Protein AF-U3BSW5-F1 (afdb_monomer_lite)

Radius of gyration: 18.95 Å; chains: 1; bounding box: 50×33×63 Å

pLDDT: mean 90.41, std 10.12, range [40.12, 97.88]

Foldseek 3Di:
DVVVVVVVVVVVVVVVVVVVLLVVLVVLLVLLVVLLLLLQDPDPDRPVVSNVVSLVSNLVPDDPVLNVLVVCVSVVPPPRDDPLVSNQVSVCVSVVHNPVDDSVPDDDDHDPVVVD

Organism: NCBI:txid1219065

Structure (mmCIF, N/CA/C/O backbone):
data_AF-U3BSW5-F1
#
_entry.id   AF-U3BSW5-F1
#
loop_
_atom_site.group_PDB
_atom_site.id
_atom_site.type_symbol
_atom_site.label_atom_id
_atom_site.label_alt_id
_ato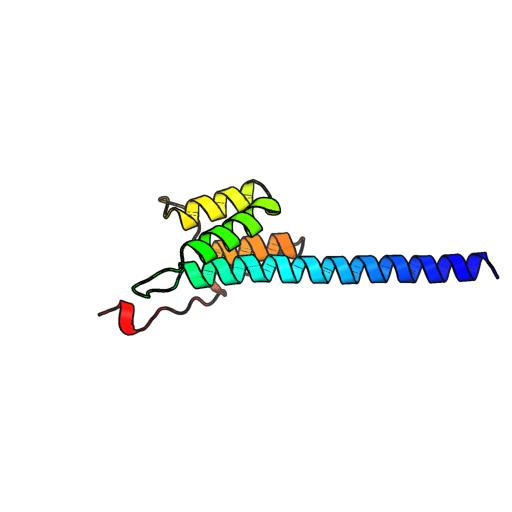m_site.label_comp_id
_atom_site.label_asym_id
_atom_site.label_entity_id
_atom_site.label_seq_id
_atom_site.pdbx_PDB_ins_code
_atom_site.Cartn_x
_atom_site.Cartn_y
_atom_site.Cartn_z
_atom_site.occupancy
_atom_site.B_iso_or_equiv
_atom_site.auth_seq_id
_atom_site.auth_comp_id
_atom_site.auth_asym_id
_atom_site.auth_atom_id
_atom_site.pdbx_PDB_model_num
ATOM 1 N N . MET A 1 1 ? 31.584 0.900 -34.711 1.00 65.38 1 MET A N 1
ATOM 2 C CA . MET A 1 1 ? 31.680 1.627 -33.423 1.00 65.38 1 MET A CA 1
ATOM 3 C C . MET A 1 1 ? 30.337 2.184 -32.957 1.00 65.38 1 MET A C 1
ATOM 5 O O . MET A 1 1 ? 29.997 1.973 -31.802 1.00 65.38 1 MET A O 1
ATOM 9 N N . GLU A 1 2 ? 29.542 2.831 -33.816 1.00 82.38 2 GLU A N 1
ATOM 10 C CA . GLU A 1 2 ? 28.245 3.417 -33.414 1.00 82.38 2 GLU A CA 1
ATOM 11 C C . GLU A 1 2 ? 27.197 2.389 -32.970 1.00 82.38 2 GLU A C 1
ATOM 13 O O . GLU A 1 2 ? 26.576 2.573 -31.929 1.00 82.38 2 GLU A O 1
ATOM 18 N N . ARG A 1 3 ? 27.067 1.257 -33.679 1.00 84.12 3 ARG A N 1
ATOM 19 C CA . ARG A 1 3 ? 26.152 0.168 -33.278 1.00 84.12 3 ARG A CA 1
ATOM 20 C C . ARG A 1 3 ? 26.470 -0.398 -31.890 1.00 84.12 3 ARG A C 1
ATOM 22 O O . ARG A 1 3 ? 25.560 -0.686 -31.125 1.00 84.12 3 ARG A O 1
ATOM 29 N N . LEU A 1 4 ? 27.757 -0.512 -31.554 1.00 86.38 4 LEU A N 1
ATOM 30 C CA . LEU A 1 4 ? 28.197 -1.010 -30.250 1.00 86.38 4 LEU A CA 1
ATOM 31 C C . LEU A 1 4 ? 27.853 -0.010 -29.136 1.00 86.38 4 LEU A C 1
ATOM 33 O O . LEU A 1 4 ? 27.297 -0.399 -28.118 1.00 86.38 4 LEU A O 1
ATOM 37 N N . LYS A 1 5 ? 28.103 1.288 -29.359 1.00 88.75 5 LYS A N 1
ATOM 38 C CA . LYS A 1 5 ? 27.710 2.352 -28.420 1.00 88.75 5 LYS A CA 1
ATOM 39 C C . LYS A 1 5 ? 26.192 2.409 -28.215 1.00 88.75 5 LYS A C 1
ATOM 41 O O . LYS A 1 5 ? 25.749 2.563 -27.084 1.00 88.75 5 LYS A O 1
ATOM 46 N N . ALA A 1 6 ? 25.410 2.255 -29.286 1.00 90.44 6 ALA A N 1
ATOM 47 C CA . ALA A 1 6 ? 23.951 2.221 -29.214 1.00 90.44 6 ALA A CA 1
ATOM 48 C C . ALA A 1 6 ? 23.438 1.001 -28.432 1.00 90.44 6 ALA A C 1
ATOM 50 O O . ALA A 1 6 ? 22.562 1.156 -27.589 1.00 90.44 6 ALA A O 1
ATOM 51 N N . SER A 1 7 ? 24.023 -0.182 -28.653 1.00 89.38 7 SER A N 1
ATOM 52 C CA . SER A 1 7 ? 23.680 -1.398 -27.903 1.00 89.38 7 SER A CA 1
ATOM 53 C C . SER A 1 7 ? 23.985 -1.256 -26.412 1.00 89.38 7 SER A C 1
ATOM 55 O O . SER A 1 7 ? 23.149 -1.606 -25.588 1.00 89.38 7 SER A O 1
ATOM 57 N N . ILE A 1 8 ? 25.156 -0.710 -26.066 1.00 91.31 8 ILE A N 1
ATOM 58 C CA . ILE A 1 8 ? 25.543 -0.467 -24.670 1.00 91.31 8 ILE A CA 1
ATOM 59 C C . ILE A 1 8 ? 24.577 0.528 -24.026 1.00 91.31 8 ILE A C 1
ATOM 61 O O . ILE A 1 8 ? 24.063 0.270 -22.943 1.00 91.31 8 ILE A O 1
ATOM 65 N N . LYS A 1 9 ? 24.294 1.651 -24.698 1.00 94.06 9 LYS A N 1
ATOM 66 C CA . LYS A 1 9 ? 23.351 2.652 -24.190 1.00 94.06 9 LYS A CA 1
ATOM 67 C C . LYS A 1 9 ? 21.968 2.042 -23.953 1.00 94.06 9 LYS A C 1
ATOM 69 O O . LYS A 1 9 ? 21.413 2.232 -22.882 1.00 94.06 9 LYS A O 1
ATOM 74 N N . HIS A 1 10 ? 21.451 1.277 -24.911 1.00 94.50 10 HIS A N 1
ATOM 75 C CA . HIS A 1 10 ? 20.156 0.616 -24.774 1.00 94.50 10 HIS A CA 1
ATOM 76 C C . HIS A 1 10 ? 20.111 -0.324 -23.560 1.00 94.50 10 HIS A C 1
ATOM 78 O O . HIS A 1 10 ? 19.144 -0.303 -22.806 1.00 94.50 10 HIS A O 1
ATOM 84 N N . GLU A 1 11 ? 21.171 -1.100 -23.328 1.00 94.56 11 GLU A N 1
ATOM 85 C CA . GLU A 1 11 ? 21.271 -1.962 -22.148 1.00 94.56 11 GLU A CA 1
ATOM 86 C C . GLU A 1 11 ? 21.266 -1.154 -20.837 1.00 94.56 11 GLU A C 1
ATOM 88 O O . GLU A 1 11 ? 20.618 -1.552 -19.869 1.00 94.56 11 GLU A O 1
ATOM 93 N N . TYR A 1 12 ? 21.953 -0.007 -20.797 1.00 94.81 12 TYR A N 1
ATOM 94 C CA . TYR A 1 12 ? 21.906 0.904 -19.649 1.00 94.81 12 TYR A CA 1
ATOM 95 C C . TYR A 1 12 ? 20.517 1.510 -19.439 1.00 94.81 12 TYR A C 1
ATOM 97 O O . TYR A 1 12 ? 20.052 1.538 -18.303 1.00 94.81 12 TYR A O 1
ATOM 105 N N . ASP A 1 13 ? 19.854 1.951 -20.508 1.00 96.19 13 ASP A N 1
ATOM 106 C CA . ASP A 1 13 ? 18.512 2.534 -20.444 1.00 96.19 13 ASP A CA 1
ATOM 107 C C . ASP A 1 13 ? 17.503 1.506 -19.888 1.00 96.19 13 ASP A C 1
ATOM 109 O O . ASP A 1 13 ? 16.704 1.833 -19.011 1.00 96.19 13 ASP A O 1
ATOM 113 N N . LEU A 1 14 ? 17.597 0.237 -20.310 1.00 96.50 14 LEU A N 1
ATOM 114 C CA . LEU A 1 14 ? 16.782 -0.856 -19.761 1.00 96.50 14 LEU A CA 1
ATOM 115 C C . LEU A 1 14 ? 17.061 -1.104 -18.273 1.00 96.50 14 LEU A C 1
ATOM 117 O O . LEU A 1 14 ? 16.129 -1.250 -17.485 1.00 96.50 14 LEU A O 1
ATOM 121 N N . LYS A 1 15 ? 18.337 -1.131 -17.867 1.00 96.00 15 LYS A N 1
ATOM 122 C CA . LYS A 1 15 ? 18.714 -1.301 -16.453 1.00 96.00 15 LYS A CA 1
ATOM 123 C C . LYS A 1 15 ? 18.231 -0.140 -15.589 1.00 96.00 15 LYS A C 1
ATOM 125 O O . LYS A 1 15 ? 17.829 -0.365 -14.452 1.00 96.00 15 LYS A O 1
ATOM 130 N N . LEU A 1 16 ? 18.279 1.086 -16.108 1.00 96.69 16 LEU A N 1
ATOM 131 C CA . LEU A 1 16 ? 17.787 2.263 -15.401 1.00 96.69 16 LEU A CA 1
ATOM 132 C C . LEU A 1 16 ? 16.273 2.178 -15.191 1.00 96.69 16 LEU A C 1
ATOM 134 O O . LEU A 1 16 ? 15.823 2.320 -14.057 1.00 96.69 16 LEU A O 1
ATOM 138 N N . ALA A 1 17 ? 15.519 1.865 -16.248 1.00 96.25 17 ALA A N 1
ATOM 139 C CA . ALA A 1 17 ? 14.071 1.688 -16.166 1.00 96.25 17 ALA A CA 1
ATOM 140 C C . ALA A 1 17 ? 13.681 0.594 -15.155 1.00 96.25 17 ALA A C 1
ATOM 142 O O . ALA A 1 17 ? 12.763 0.785 -14.360 1.00 96.25 17 ALA A O 1
ATOM 143 N N . GLU A 1 18 ? 14.419 -0.519 -15.122 1.00 95.56 18 GLU A N 1
ATOM 144 C CA . GLU A 1 18 ? 14.206 -1.580 -14.134 1.00 95.56 18 GLU A CA 1
ATOM 145 C C . GLU A 1 18 ? 14.448 -1.084 -12.700 1.00 95.56 18 GLU A C 1
ATOM 147 O O . GLU A 1 18 ? 13.632 -1.307 -11.810 1.00 95.56 18 GLU A O 1
ATOM 152 N N . VAL A 1 19 ? 15.541 -0.356 -12.451 1.00 96.25 19 VAL A N 1
ATOM 153 C CA . VAL A 1 19 ? 15.838 0.197 -11.118 1.00 96.25 19 VAL A CA 1
ATOM 154 C C . VAL A 1 19 ? 14.768 1.195 -10.667 1.00 96.25 19 VAL A C 1
ATOM 156 O O . VAL A 1 19 ? 14.371 1.183 -9.495 1.00 96.25 19 VAL A O 1
ATOM 159 N N . GLU A 1 20 ? 14.299 2.051 -11.574 1.00 96.50 20 GLU A N 1
ATOM 160 C CA . GLU A 1 20 ? 13.219 3.005 -11.313 1.00 96.50 20 GLU A CA 1
ATOM 161 C C . GLU A 1 20 ? 11.913 2.286 -10.981 1.00 96.50 20 GLU A C 1
ATOM 163 O O . GLU A 1 20 ? 11.287 2.607 -9.968 1.00 96.50 20 GLU A O 1
ATOM 168 N N . HIS A 1 21 ? 11.565 1.253 -11.751 1.00 94.19 21 HIS A N 1
ATOM 169 C CA . HIS A 1 21 ? 10.403 0.416 -11.489 1.00 94.19 21 HIS A CA 1
ATOM 170 C C . HIS A 1 21 ? 10.489 -0.242 -10.105 1.00 94.19 21 HIS A C 1
ATOM 172 O O . HIS A 1 21 ? 9.602 -0.057 -9.273 1.00 94.19 21 HIS A O 1
ATOM 178 N N . GLN A 1 22 ? 11.601 -0.909 -9.780 1.00 94.06 22 GLN A N 1
ATOM 179 C CA . GLN A 1 22 ? 11.805 -1.525 -8.461 1.00 94.06 22 GLN A CA 1
ATOM 180 C C . GLN A 1 22 ? 11.723 -0.506 -7.314 1.00 94.06 22 GLN A C 1
ATOM 182 O O . GLN A 1 22 ? 11.257 -0.812 -6.212 1.00 94.06 22 GLN A O 1
ATOM 187 N N . ARG A 1 23 ? 12.178 0.733 -7.541 1.00 96.19 23 ARG A N 1
ATOM 188 C CA . ARG A 1 23 ? 12.033 1.822 -6.569 1.00 96.19 23 ARG A CA 1
ATOM 189 C C . ARG A 1 23 ? 10.570 2.220 -6.388 1.00 96.19 23 ARG A C 1
ATOM 191 O O . ARG A 1 23 ? 10.145 2.364 -5.245 1.00 96.19 23 ARG A O 1
ATOM 198 N N . GLU A 1 24 ? 9.819 2.375 -7.470 1.00 95.31 24 GLU A N 1
ATOM 199 C CA . GLU A 1 24 ? 8.391 2.691 -7.423 1.00 95.31 24 GLU A CA 1
ATOM 200 C C . GLU A 1 24 ? 7.603 1.619 -6.659 1.00 95.31 24 GLU A C 1
ATOM 202 O O . GLU A 1 24 ? 6.819 1.954 -5.772 1.00 95.31 24 GLU A O 1
ATOM 207 N N . MET A 1 25 ? 7.872 0.335 -6.919 1.00 95.38 25 MET A N 1
ATOM 208 C CA . MET A 1 25 ? 7.206 -0.778 -6.232 1.00 95.38 25 MET A CA 1
ATOM 209 C C . MET A 1 25 ? 7.453 -0.763 -4.720 1.00 95.38 25 MET A C 1
ATOM 211 O O . MET A 1 25 ? 6.528 -0.990 -3.938 1.00 95.38 25 MET A O 1
ATOM 215 N N . ARG A 1 26 ? 8.678 -0.434 -4.286 1.00 95.00 26 ARG A N 1
ATOM 216 C CA . ARG A 1 26 ? 8.997 -0.277 -2.856 1.00 95.00 26 ARG A CA 1
ATOM 217 C C . ARG A 1 26 ? 8.232 0.878 -2.215 1.00 95.00 26 ARG A C 1
ATOM 219 O O . ARG A 1 26 ? 7.668 0.685 -1.145 1.00 95.00 26 ARG A O 1
ATOM 226 N N . LEU A 1 27 ? 8.176 2.036 -2.876 1.00 96.75 27 LEU A N 1
ATOM 227 C CA . LEU A 1 27 ? 7.456 3.211 -2.368 1.00 96.75 27 LEU A CA 1
ATOM 228 C C . LEU A 1 27 ? 5.946 2.960 -2.275 1.00 96.75 27 LEU A C 1
ATOM 230 O O . LEU A 1 27 ? 5.310 3.323 -1.291 1.00 96.75 27 LEU A O 1
ATOM 234 N N . LYS A 1 28 ? 5.368 2.289 -3.275 1.00 96.94 28 LYS A N 1
ATOM 235 C CA . LYS A 1 28 ? 3.967 1.849 -3.251 1.00 96.94 28 LYS A CA 1
ATOM 236 C C . LYS A 1 28 ? 3.689 0.910 -2.074 1.00 96.94 28 LYS A C 1
ATOM 238 O O . LYS A 1 28 ? 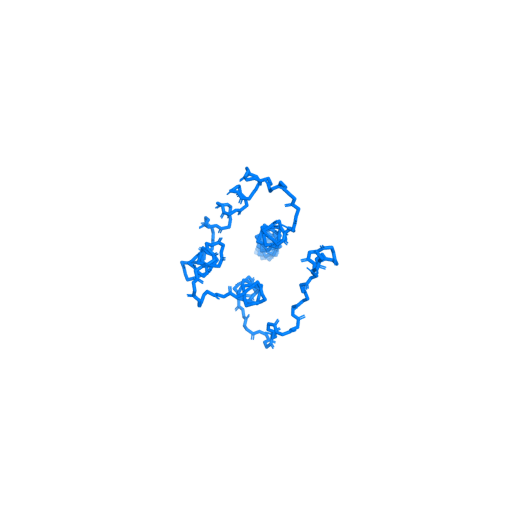2.707 1.092 -1.356 1.00 96.94 28 LYS A O 1
ATOM 243 N N . GLY A 1 29 ? 4.577 -0.059 -1.845 1.00 96.38 29 GLY A N 1
ATOM 244 C CA . GLY A 1 29 ? 4.492 -0.966 -0.700 1.00 96.38 29 GLY A CA 1
ATOM 245 C C . GLY A 1 29 ? 4.592 -0.249 0.647 1.00 96.38 29 GLY A C 1
ATOM 246 O O . GLY A 1 29 ? 3.831 -0.565 1.558 1.00 96.38 29 GLY A O 1
ATOM 247 N N . GLU A 1 30 ? 5.482 0.738 0.759 1.00 96.88 30 GLU A N 1
ATOM 248 C CA . GLU A 1 30 ? 5.652 1.564 1.959 1.00 96.88 30 GLU A CA 1
ATOM 249 C C . GLU A 1 30 ? 4.361 2.304 2.329 1.00 96.88 30 GLU A C 1
ATOM 251 O O . GLU A 1 30 ? 3.918 2.203 3.471 1.00 96.88 30 GLU A O 1
ATOM 256 N N . VAL A 1 31 ? 3.696 2.944 1.358 1.00 97.75 31 VAL A N 1
ATOM 257 C CA . VAL A 1 31 ? 2.423 3.659 1.574 1.00 97.75 31 VAL A CA 1
ATOM 258 C C . VAL A 1 31 ? 1.348 2.744 2.165 1.00 97.75 31 VAL A C 1
ATOM 260 O O . VAL A 1 31 ? 0.688 3.110 3.137 1.00 97.75 31 VAL A O 1
ATOM 263 N N . VAL A 1 32 ? 1.164 1.545 1.603 1.00 96.75 32 VAL A N 1
ATOM 264 C CA . VAL A 1 32 ? 0.137 0.610 2.095 1.00 96.75 32 VAL A CA 1
ATOM 265 C C . VAL A 1 32 ? 0.510 0.055 3.467 1.00 96.75 32 VAL A C 1
ATOM 267 O O . VAL A 1 32 ? -0.354 -0.066 4.335 1.00 96.75 32 VAL A O 1
ATOM 270 N N . ALA A 1 33 ? 1.785 -0.268 3.691 1.00 96.06 33 ALA A N 1
ATOM 271 C CA . ALA A 1 33 ? 2.248 -0.747 4.989 1.00 96.06 33 ALA A CA 1
ATOM 272 C C . ALA A 1 33 ? 2.042 0.309 6.084 1.00 96.06 33 ALA A C 1
ATOM 274 O O . ALA A 1 33 ? 1.557 -0.020 7.167 1.00 96.06 33 ALA A O 1
ATOM 275 N N . GLU A 1 34 ? 2.354 1.573 5.791 1.00 95.75 34 GLU A N 1
ATOM 276 C CA . GLU A 1 34 ? 2.134 2.684 6.713 1.00 95.75 34 GLU A CA 1
ATOM 277 C C . GLU A 1 34 ? 0.641 2.892 6.989 1.00 95.75 34 GLU A C 1
ATOM 279 O O . GLU A 1 34 ? 0.252 3.012 8.151 1.00 95.75 34 GLU A O 1
ATOM 284 N N . LEU A 1 35 ? -0.208 2.854 5.956 1.00 95.75 35 LEU A N 1
ATOM 285 C CA . LEU A 1 35 ? -1.661 2.966 6.106 1.00 95.75 35 LEU A CA 1
ATOM 286 C C . LEU A 1 35 ? -2.209 1.910 7.067 1.00 95.75 35 LEU A C 1
ATOM 288 O O . LEU A 1 35 ? -2.914 2.239 8.019 1.00 95.75 35 LEU A O 1
ATOM 292 N N . LEU A 1 36 ? -1.860 0.642 6.835 1.00 93.69 36 LEU A N 1
ATOM 293 C CA . LEU A 1 36 ? -2.322 -0.476 7.656 1.00 93.69 36 LEU A CA 1
ATOM 294 C C . LEU A 1 36 ? -1.781 -0.387 9.087 1.00 93.69 36 LEU A C 1
ATOM 296 O O . LEU A 1 36 ? -2.508 -0.687 10.031 1.00 93.69 36 LEU A O 1
ATOM 300 N N . ALA A 1 37 ? -0.534 0.054 9.266 1.00 91.81 37 ALA A N 1
ATOM 301 C CA . ALA A 1 37 ? 0.047 0.253 10.589 1.00 91.81 37 ALA A CA 1
ATOM 302 C C . ALA A 1 37 ? -0.667 1.368 11.365 1.00 91.81 37 ALA A C 1
ATOM 304 O O . ALA A 1 37 ? -0.981 1.186 12.540 1.00 91.81 37 ALA A O 1
ATOM 305 N N . GLN A 1 38 ? -0.957 2.498 10.716 1.00 90.38 38 GLN A N 1
ATOM 306 C CA . GLN A 1 38 ? -1.689 3.596 11.346 1.00 90.38 38 GLN A CA 1
ATOM 307 C C . GLN A 1 38 ? -3.129 3.215 11.664 1.00 90.38 38 GLN A C 1
ATOM 309 O O . GLN A 1 38 ? -3.612 3.538 12.744 1.00 90.38 38 GLN A O 1
ATOM 314 N N . TRP A 1 39 ? -3.785 2.485 10.765 1.00 88.31 39 TRP A N 1
ATOM 315 C CA . TRP A 1 39 ? -5.143 1.995 10.973 1.00 88.31 39 TRP A CA 1
ATOM 316 C C . TRP A 1 39 ? -5.256 1.041 12.166 1.00 88.31 39 TRP A C 1
ATOM 318 O O . TRP A 1 39 ? -6.245 1.054 12.892 1.00 88.31 39 TRP A O 1
ATOM 328 N N . LEU A 1 40 ? -4.222 0.231 12.400 1.00 86.38 40 LEU A N 1
ATOM 329 C CA . LEU A 1 40 ? -4.163 -0.705 13.520 1.00 86.38 40 LEU A CA 1
ATOM 330 C C . LEU A 1 40 ? -3.809 -0.061 14.868 1.00 86.38 40 LEU A C 1
ATOM 332 O O . LEU A 1 40 ? -3.861 -0.756 15.888 1.00 86.38 40 LEU A O 1
ATOM 336 N N . ARG A 1 41 ? -3.414 1.219 14.912 1.00 81.00 41 ARG A N 1
ATOM 337 C CA . ARG A 1 41 ? -3.059 1.869 16.182 1.00 81.00 41 ARG A CA 1
ATOM 338 C C . ARG A 1 41 ? -4.278 1.903 17.102 1.00 81.00 41 ARG A C 1
ATOM 340 O O . ARG A 1 41 ? -5.301 2.489 16.779 1.00 81.00 41 ARG A O 1
ATOM 347 N N . ALA A 1 42 ? -4.118 1.329 18.293 1.00 64.50 42 ALA A N 1
ATOM 348 C CA . ALA A 1 42 ? -5.119 1.332 19.362 1.00 64.50 42 ALA A CA 1
ATOM 349 C C . ALA A 1 42 ? -5.146 2.649 20.170 1.00 64.50 42 ALA A C 1
ATOM 351 O O . ALA A 1 42 ? -5.732 2.712 21.251 1.00 64.50 42 ALA A O 1
ATOM 352 N N . GLU A 1 43 ? -4.460 3.691 19.696 1.00 64.12 43 GLU A N 1
ATOM 353 C CA . GLU A 1 43 ? -4.337 4.953 20.421 1.00 64.12 43 GLU A CA 1
ATOM 354 C C . GLU A 1 43 ? -5.626 5.780 20.369 1.00 64.12 43 GLU A C 1
ATOM 356 O O . GLU A 1 43 ? -6.428 5.675 19.444 1.00 64.12 43 GLU A O 1
ATOM 361 N N . LYS A 1 44 ? -5.813 6.635 21.384 1.00 62.91 44 LYS A N 1
ATOM 362 C CA . LYS A 1 44 ? -7.028 7.446 21.566 1.00 62.91 44 LYS A CA 1
ATOM 363 C C . LYS A 1 44 ? -7.284 8.463 20.448 1.00 62.91 44 LYS A C 1
ATOM 365 O O . LYS A 1 44 ? -8.422 8.899 20.313 1.00 62.91 44 LYS A O 1
ATOM 370 N N . GLU A 1 45 ? -6.268 8.841 19.672 1.00 72.25 45 GLU A N 1
ATOM 371 C CA . GLU A 1 45 ? -6.394 9.834 18.602 1.00 72.25 45 GLU A CA 1
ATOM 372 C C . GLU A 1 45 ? -5.695 9.347 17.328 1.00 72.25 45 GLU A C 1
ATOM 374 O O . GLU A 1 45 ? -4.467 9.297 17.239 1.00 72.25 45 GLU A O 1
ATOM 379 N N . LEU A 1 46 ? -6.501 8.971 16.335 1.00 79.81 46 LEU A N 1
ATOM 380 C CA . LEU A 1 46 ? -6.033 8.689 14.983 1.00 79.81 46 LEU A CA 1
ATOM 381 C C . LEU A 1 46 ? -5.785 10.006 14.239 1.00 79.81 46 LEU A C 1
ATOM 383 O O . LEU A 1 46 ? -6.631 10.902 14.243 1.00 79.81 46 LEU A O 1
ATOM 387 N N . ASP A 1 47 ? -4.651 10.101 13.545 1.00 89.38 47 ASP A N 1
ATOM 388 C CA . ASP A 1 47 ? -4.398 11.188 12.599 1.00 89.38 47 ASP A CA 1
ATOM 389 C C . ASP A 1 47 ? -5.169 10.918 11.297 1.00 89.38 47 ASP A C 1
ATOM 391 O O . ASP A 1 47 ? -4.689 10.267 10.366 1.00 89.38 47 ASP A O 1
ATOM 395 N N . TYR A 1 48 ? -6.405 11.413 11.242 1.00 89.94 48 TYR A N 1
ATOM 396 C CA . TYR A 1 48 ? -7.280 11.249 10.081 1.00 89.94 48 TYR A CA 1
ATOM 397 C C . TYR A 1 48 ? -6.731 11.898 8.809 1.00 89.94 48 TYR A C 1
ATOM 399 O O . TYR A 1 48 ? -7.028 11.425 7.712 1.00 89.94 48 TYR A O 1
ATOM 407 N N . TYR A 1 49 ? -5.947 12.975 8.921 1.00 93.62 49 TYR A N 1
ATOM 408 C CA . TYR A 1 49 ? -5.339 13.596 7.747 1.00 93.62 49 TYR A CA 1
ATOM 409 C C . TYR A 1 49 ? -4.326 12.641 7.120 1.00 93.62 49 TYR A C 1
ATOM 411 O O . TYR A 1 49 ? -4.373 12.394 5.912 1.00 93.62 49 TYR A O 1
ATOM 419 N N . GLN A 1 50 ? -3.457 12.058 7.945 1.00 94.19 50 GLN A N 1
ATOM 420 C CA . GLN A 1 50 ? -2.456 11.113 7.475 1.00 94.19 50 GLN A CA 1
ATOM 421 C C . GLN A 1 50 ? -3.091 9.811 6.960 1.00 94.19 50 GLN A C 1
ATOM 423 O O . GLN A 1 50 ? -2.705 9.346 5.887 1.00 94.19 50 GLN A O 1
ATOM 428 N N . LEU A 1 51 ? -4.121 9.277 7.629 1.00 93.44 51 LEU A N 1
ATOM 429 C CA . LEU A 1 51 ? -4.887 8.125 7.128 1.00 93.44 51 LEU A CA 1
ATOM 430 C C . LEU A 1 51 ? -5.505 8.396 5.751 1.00 93.44 51 LEU A C 1
ATOM 432 O O . LEU A 1 51 ? -5.328 7.597 4.833 1.00 93.44 51 LEU A O 1
ATOM 436 N N . ASN A 1 52 ? -6.182 9.536 5.580 1.00 95.62 52 ASN A N 1
ATOM 437 C CA . ASN A 1 52 ? -6.793 9.904 4.301 1.00 95.62 52 ASN A CA 1
ATOM 438 C C . ASN A 1 52 ? -5.742 10.072 3.204 1.00 95.62 52 ASN A C 1
ATOM 440 O O . ASN A 1 52 ? -5.914 9.565 2.098 1.00 95.62 52 ASN A O 1
ATOM 444 N N . LYS A 1 53 ? -4.631 10.749 3.510 1.00 97.50 53 LYS A N 1
ATOM 445 C CA . LYS A 1 53 ? -3.523 10.930 2.570 1.00 97.50 53 LYS A CA 1
ATOM 446 C C . LYS A 1 53 ? -2.984 9.582 2.088 1.00 97.50 53 LYS A C 1
ATOM 448 O O . LYS A 1 53 ? -2.887 9.378 0.880 1.00 97.50 53 LYS A O 1
ATOM 453 N N . LEU A 1 54 ? -2.676 8.667 3.007 1.00 97.56 54 LEU A N 1
ATOM 454 C CA . LEU A 1 54 ? -2.148 7.344 2.675 1.00 97.56 54 LEU A CA 1
ATOM 455 C C . LEU A 1 54 ? -3.169 6.496 1.901 1.00 97.56 54 LEU A C 1
ATOM 457 O O . LEU A 1 54 ? -2.813 5.863 0.907 1.00 97.56 54 LEU A O 1
ATOM 461 N N . ALA A 1 55 ? -4.445 6.531 2.298 1.00 96.56 55 ALA A N 1
ATOM 462 C CA . ALA A 1 55 ? -5.523 5.836 1.600 1.00 96.56 55 ALA A CA 1
ATOM 463 C C . ALA A 1 55 ? -5.682 6.336 0.159 1.00 96.56 55 ALA A C 1
ATOM 465 O O . ALA A 1 55 ? -5.695 5.538 -0.774 1.00 96.56 55 ALA A O 1
ATOM 466 N N . PHE A 1 56 ? -5.725 7.653 -0.052 1.00 97.88 56 PHE A N 1
ATOM 467 C CA . PHE A 1 56 ? -5.828 8.225 -1.396 1.00 97.88 56 PHE A CA 1
ATOM 468 C C . PHE A 1 56 ? -4.601 7.905 -2.243 1.00 97.88 56 PHE A C 1
ATOM 470 O O . PHE A 1 56 ? -4.747 7.537 -3.406 1.00 97.88 56 PHE A O 1
ATOM 477 N N . GLN A 1 57 ? -3.398 7.982 -1.665 1.00 97.81 57 GLN A N 1
ATOM 478 C CA . GLN A 1 57 ? -2.180 7.579 -2.364 1.00 97.81 57 GLN A CA 1
ATOM 479 C C . GLN A 1 57 ? -2.252 6.118 -2.810 1.00 97.81 57 GLN A C 1
ATOM 481 O O . GLN A 1 57 ? -1.893 5.839 -3.947 1.00 97.81 57 GLN A O 1
ATOM 486 N N . ALA A 1 58 ? -2.738 5.206 -1.963 1.00 97.38 58 ALA A N 1
ATOM 487 C CA . ALA A 1 58 ? -2.921 3.801 -2.319 1.00 97.38 58 ALA A CA 1
ATOM 488 C C . ALA A 1 58 ? -3.976 3.614 -3.428 1.00 97.38 58 ALA A C 1
ATOM 490 O O . ALA A 1 58 ? -3.702 2.967 -4.438 1.00 97.38 58 ALA A O 1
ATOM 491 N N . PHE A 1 59 ? -5.158 4.221 -3.288 1.00 97.62 59 PHE A N 1
ATOM 492 C CA . PHE A 1 59 ? -6.274 4.046 -4.228 1.00 97.62 59 PHE A CA 1
ATOM 493 C C . PHE A 1 59 ? -6.016 4.595 -5.635 1.00 97.62 59 PHE A C 1
ATOM 495 O O . PHE A 1 59 ? -6.674 4.166 -6.576 1.00 97.62 59 PHE A O 1
ATOM 502 N N . VAL A 1 60 ? -5.066 5.518 -5.806 1.00 97.00 60 VAL A N 1
ATOM 503 C CA . VAL A 1 60 ? -4.715 6.055 -7.132 1.00 97.00 60 VAL A CA 1
ATOM 504 C C . VAL A 1 60 ? -4.033 5.015 -8.023 1.00 97.00 60 VAL A C 1
ATOM 506 O O . VAL A 1 60 ? -4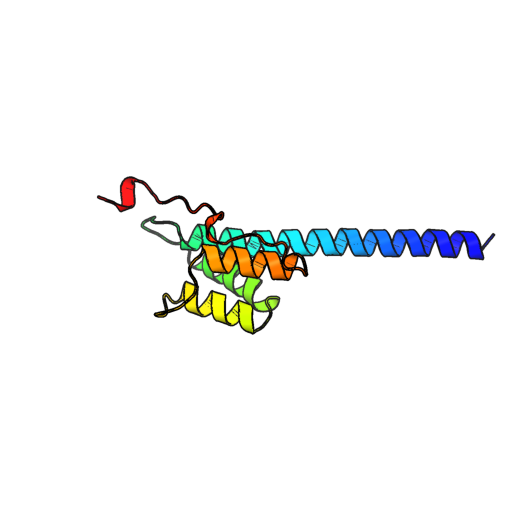.224 5.047 -9.237 1.00 97.00 60 VAL A O 1
ATOM 509 N N . TRP A 1 61 ? -3.215 4.123 -7.459 1.00 95.88 61 TRP A N 1
ATOM 510 C CA . TRP A 1 61 ? -2.424 3.172 -8.253 1.00 95.88 61 TRP A CA 1
ATOM 511 C C . TRP A 1 61 ? -2.806 1.711 -8.036 1.00 95.88 61 TRP A C 1
ATOM 513 O O . TRP A 1 61 ? -2.386 0.868 -8.830 1.00 95.88 61 TRP A O 1
ATOM 523 N N . LEU A 1 62 ? -3.557 1.392 -6.979 1.00 96.69 62 LEU A N 1
ATOM 524 C CA . LEU A 1 62 ? -4.037 0.035 -6.764 1.00 96.69 62 LEU A CA 1
ATOM 525 C C . LEU A 1 62 ? -5.014 -0.381 -7.877 1.00 96.69 62 LEU A C 1
ATOM 527 O O . LEU A 1 62 ? -5.877 0.408 -8.266 1.00 96.69 62 LEU A O 1
ATOM 531 N N . PRO A 1 63 ? -4.928 -1.632 -8.355 1.00 96.25 63 PRO A N 1
ATOM 532 C CA . PRO A 1 63 ? -5.978 -2.241 -9.160 1.00 96.25 63 PRO A CA 1
ATOM 533 C C . PRO A 1 63 ? -7.339 -2.207 -8.456 1.00 96.25 63 PRO A C 1
ATOM 535 O O . PRO A 1 63 ? -7.409 -2.205 -7.226 1.00 96.25 63 PRO A O 1
ATOM 538 N N . GLU A 1 64 ? -8.418 -2.214 -9.238 1.00 96.75 64 GLU A N 1
ATOM 539 C CA . GLU A 1 64 ? -9.794 -2.078 -8.742 1.00 96.75 64 GLU A CA 1
ATOM 540 C C . GLU A 1 64 ? -10.153 -3.106 -7.658 1.00 96.75 64 GLU A C 1
ATOM 542 O O . GLU A 1 64 ? -10.733 -2.748 -6.633 1.00 96.75 64 GLU A O 1
ATOM 547 N N . ASP A 1 65 ? -9.784 -4.370 -7.859 1.00 95.69 65 ASP A N 1
ATOM 548 C CA . ASP A 1 65 ? -10.030 -5.465 -6.921 1.00 95.69 65 ASP A CA 1
ATOM 549 C C . ASP A 1 65 ? -9.327 -5.227 -5.578 1.00 95.69 65 ASP A C 1
ATOM 551 O O . ASP A 1 65 ? -9.964 -5.291 -4.527 1.00 95.69 65 ASP A O 1
ATOM 555 N N . LEU A 1 66 ? -8.047 -4.849 -5.602 1.00 96.44 66 LEU A N 1
ATOM 556 C CA . LEU A 1 66 ? -7.298 -4.543 -4.382 1.00 96.44 66 LEU A CA 1
ATOM 557 C C . LEU A 1 66 ? -7.755 -3.256 -3.701 1.00 96.44 66 LEU A C 1
ATOM 559 O O . LEU A 1 66 ? -7.780 -3.190 -2.472 1.00 96.44 66 LEU A O 1
ATOM 563 N N . ALA A 1 67 ? -8.108 -2.230 -4.474 1.00 97.06 67 ALA A N 1
ATOM 564 C CA . ALA A 1 67 ? -8.647 -0.988 -3.936 1.00 97.06 67 ALA A CA 1
ATOM 565 C C . ALA A 1 67 ? -9.978 -1.243 -3.216 1.00 97.06 67 ALA A C 1
ATOM 567 O O . ALA A 1 67 ? -10.204 -0.711 -2.126 1.00 97.06 67 ALA A O 1
ATOM 568 N N . LYS A 1 68 ? -10.829 -2.103 -3.786 1.00 96.62 68 LYS A N 1
ATOM 569 C CA . LYS A 1 68 ? -12.082 -2.530 -3.169 1.00 96.62 68 LYS A CA 1
ATOM 570 C C . LYS A 1 68 ? -11.837 -3.319 -1.887 1.00 96.62 68 LYS A C 1
ATOM 572 O O . LYS A 1 68 ? -12.405 -2.954 -0.863 1.00 96.62 68 LYS A O 1
ATOM 577 N N . ASP A 1 69 ? -10.979 -4.337 -1.922 1.00 96.12 69 ASP A N 1
ATOM 578 C CA . ASP A 1 69 ? -10.656 -5.147 -0.741 1.00 96.12 69 ASP A CA 1
ATOM 579 C C . ASP A 1 69 ? -10.118 -4.268 0.399 1.00 96.12 69 ASP A C 1
ATOM 581 O O . ASP A 1 69 ? -10.607 -4.329 1.527 1.00 96.12 69 ASP A O 1
ATOM 585 N N . LEU A 1 70 ? -9.173 -3.371 0.089 1.00 95.94 70 LEU A N 1
ATOM 586 C CA . LEU A 1 70 ? -8.627 -2.417 1.052 1.00 95.94 70 LEU A CA 1
ATOM 587 C C . LEU A 1 70 ? -9.715 -1.488 1.610 1.00 95.94 70 LEU A C 1
ATOM 589 O O . LEU A 1 70 ? -9.777 -1.277 2.820 1.00 95.94 70 LEU A O 1
ATOM 593 N N . SER A 1 71 ? -10.584 -0.942 0.756 1.00 95.06 71 SER A N 1
ATOM 594 C CA . SER A 1 71 ? -11.679 -0.064 1.179 1.00 95.06 71 SER A CA 1
ATOM 595 C C . SER A 1 71 ? -12.665 -0.779 2.105 1.00 95.06 71 SER A C 1
ATOM 597 O O . SER A 1 71 ? -13.043 -0.222 3.136 1.00 95.06 71 SER A O 1
ATOM 599 N N . GLU A 1 72 ? -13.053 -2.012 1.778 1.00 95.19 72 GLU A N 1
ATOM 600 C CA . GLU A 1 72 ? -13.975 -2.806 2.589 1.00 95.19 72 GLU A CA 1
ATOM 601 C C . GLU A 1 72 ? -13.381 -3.129 3.967 1.00 95.19 72 GLU A C 1
ATOM 603 O O . GLU A 1 72 ? -14.082 -3.010 4.977 1.00 95.19 72 GLU A O 1
ATOM 608 N N . SER A 1 73 ? -12.087 -3.454 4.029 1.00 93.00 73 SER A N 1
ATOM 609 C CA . SER A 1 73 ? -11.372 -3.700 5.286 1.00 93.00 73 SER A CA 1
ATOM 610 C C . SER A 1 73 ? -11.208 -2.446 6.146 1.00 93.00 73 SER A C 1
ATOM 612 O O . SER A 1 73 ? -11.423 -2.505 7.359 1.00 93.00 73 SER A O 1
ATOM 614 N N . LEU A 1 74 ? -10.864 -1.301 5.544 1.00 90.94 74 LEU A N 1
ATOM 615 C CA . LEU A 1 74 ? -10.774 -0.015 6.252 1.00 90.94 74 LEU A CA 1
ATOM 616 C C . LEU A 1 74 ? -12.148 0.474 6.738 1.00 90.94 74 LEU A C 1
ATOM 618 O O . LEU A 1 74 ? -12.236 1.185 7.729 1.00 90.94 74 LEU A O 1
ATOM 622 N N . ALA A 1 75 ? -13.237 0.076 6.081 1.00 89.69 75 ALA A N 1
ATOM 623 C CA . ALA A 1 75 ? -14.599 0.384 6.516 1.00 89.69 75 ALA A CA 1
ATOM 624 C C . ALA A 1 75 ? -15.168 -0.619 7.540 1.00 89.69 75 ALA A C 1
ATOM 626 O O . ALA A 1 75 ? -16.338 -0.508 7.908 1.00 89.69 75 ALA A O 1
ATOM 627 N N . HIS A 1 76 ? -14.382 -1.611 7.982 1.00 86.44 76 HIS A N 1
ATOM 628 C CA . HIS A 1 76 ? -14.829 -2.705 8.855 1.00 86.44 76 HIS A CA 1
ATOM 629 C C . HIS A 1 76 ? -16.076 -3.447 8.333 1.00 86.44 76 HIS A C 1
ATOM 631 O O . HIS A 1 76 ? -16.947 -3.857 9.108 1.00 86.44 76 HIS A O 1
ATOM 637 N N . LYS A 1 77 ? -16.191 -3.624 7.012 1.00 90.62 77 LYS A N 1
ATOM 638 C CA . LYS A 1 77 ? -17.323 -4.336 6.414 1.00 90.62 77 LYS A CA 1
ATOM 639 C C . LYS A 1 77 ? -17.301 -5.809 6.832 1.00 90.62 77 LYS A C 1
ATOM 641 O O . LYS A 1 77 ? -16.262 -6.460 6.832 1.00 90.62 77 LYS A O 1
ATOM 646 N N . LEU A 1 78 ? -18.465 -6.370 7.162 1.00 85.94 78 LEU A N 1
ATOM 647 C CA . LEU A 1 78 ? -18.553 -7.785 7.520 1.00 85.94 78 LEU A CA 1
ATOM 648 C C . LEU A 1 78 ? -18.069 -8.668 6.357 1.00 85.94 78 LEU A C 1
ATOM 650 O O . LEU A 1 78 ? -18.554 -8.535 5.234 1.00 85.94 78 LEU A O 1
ATOM 654 N N . GLY A 1 79 ? -17.144 -9.584 6.650 1.00 88.06 79 GLY A N 1
ATOM 655 C CA . GLY A 1 79 ? -16.562 -10.485 5.654 1.00 88.06 79 GLY A CA 1
ATOM 656 C C . GLY A 1 79 ? -15.447 -9.869 4.805 1.00 88.06 79 GLY A C 1
ATOM 657 O O . GLY A 1 79 ? -14.991 -10.535 3.881 1.00 88.06 79 GLY A O 1
ATOM 658 N N . SER A 1 80 ? -15.004 -8.642 5.107 1.00 91.62 80 SER A N 1
ATOM 659 C CA . SER A 1 80 ? -13.808 -8.066 4.491 1.00 91.62 80 SER A CA 1
ATOM 660 C C . SER A 1 80 ? -12.549 -8.840 4.876 1.00 91.62 80 SER A C 1
ATOM 662 O O . SER A 1 80 ? -12.493 -9.488 5.927 1.00 91.62 80 SER A O 1
ATOM 664 N N . ASP A 1 81 ? -11.502 -8.682 4.074 1.00 91.12 81 ASP A N 1
ATOM 665 C CA . ASP A 1 81 ? -10.175 -9.189 4.397 1.00 91.12 81 ASP A CA 1
ATOM 666 C C . ASP A 1 81 ? -9.655 -8.632 5.727 1.00 91.12 81 ASP A C 1
ATOM 668 O O . ASP A 1 81 ? -9.914 -7.481 6.098 1.00 91.12 81 ASP A O 1
ATOM 672 N N . ASP A 1 82 ? -8.866 -9.439 6.431 1.00 91.88 82 ASP A N 1
ATOM 673 C CA . ASP A 1 82 ? -8.059 -8.944 7.537 1.00 91.88 82 ASP A CA 1
ATOM 674 C C . ASP A 1 82 ? -6.754 -8.305 7.023 1.00 91.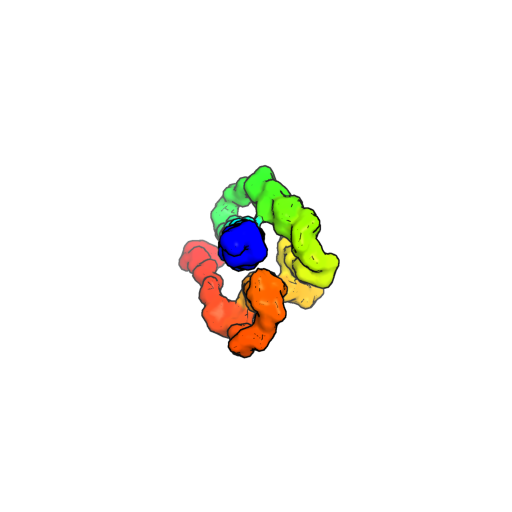88 82 ASP A C 1
ATOM 676 O O . ASP A 1 82 ? -6.371 -8.424 5.855 1.00 91.88 82 ASP A O 1
ATOM 680 N N . VAL A 1 83 ? -6.022 -7.633 7.916 1.00 92.81 83 VAL A N 1
ATOM 681 C CA . VAL A 1 83 ? -4.745 -6.989 7.558 1.00 92.81 83 VAL A CA 1
ATOM 682 C C . VAL A 1 83 ? -3.738 -7.978 6.957 1.00 92.81 83 VAL A C 1
ATOM 684 O O . VAL A 1 83 ? -2.925 -7.604 6.113 1.00 92.81 83 VAL A O 1
ATOM 687 N N . ARG A 1 84 ? -3.775 -9.251 7.357 1.00 95.25 84 ARG A N 1
ATOM 688 C CA . ARG A 1 84 ? -2.810 -10.260 6.907 1.00 95.25 84 ARG A CA 1
ATOM 689 C C . ARG A 1 84 ? -3.084 -10.669 5.464 1.00 95.25 84 ARG A C 1
ATOM 691 O O . ARG A 1 84 ? -2.141 -10.794 4.679 1.00 95.25 84 ARG A O 1
ATOM 698 N N . ALA A 1 85 ? -4.356 -10.844 5.119 1.00 95.44 85 ALA A N 1
ATOM 699 C CA . ALA A 1 85 ? -4.814 -11.095 3.762 1.00 95.44 85 ALA A CA 1
ATOM 700 C C . ALA A 1 85 ? -4.450 -9.923 2.838 1.00 95.44 85 ALA A C 1
ATOM 702 O O . ALA A 1 85 ? -3.837 -10.146 1.791 1.00 95.44 85 ALA A O 1
ATOM 703 N N . LEU A 1 86 ? -4.698 -8.681 3.274 1.00 95.69 86 LEU A N 1
ATOM 704 C CA . LEU A 1 86 ? -4.336 -7.478 2.516 1.00 95.69 86 LEU A CA 1
ATOM 705 C C . LEU A 1 86 ? -2.831 -7.381 2.244 1.00 95.69 86 LEU A C 1
ATOM 707 O O . LEU A 1 86 ? -2.426 -7.176 1.100 1.00 95.69 86 LEU A O 1
ATOM 711 N N . VAL A 1 87 ? -1.987 -7.584 3.265 1.00 95.62 87 VAL A N 1
ATOM 712 C CA . VAL A 1 87 ? -0.521 -7.573 3.102 1.00 95.62 87 VAL A CA 1
ATOM 713 C C . VAL A 1 87 ? -0.080 -8.607 2.068 1.00 95.62 87 VAL A C 1
ATOM 715 O O . VAL A 1 87 ? 0.751 -8.303 1.212 1.00 95.62 87 VAL A O 1
ATOM 718 N N . LYS A 1 88 ? -0.649 -9.818 2.107 1.00 95.88 88 LYS A N 1
ATOM 719 C CA . LYS A 1 88 ? -0.350 -10.860 1.119 1.00 95.88 88 LYS A CA 1
ATOM 720 C C . LYS A 1 88 ? -0.771 -10.435 -0.291 1.00 95.88 88 LYS A C 1
ATOM 722 O O . LYS A 1 88 ? 0.041 -10.530 -1.207 1.00 95.88 88 LYS A O 1
ATOM 727 N N . LYS A 1 89 ? -2.012 -9.976 -0.472 1.00 95.31 89 LYS A N 1
ATOM 728 C CA . LYS A 1 89 ? -2.551 -9.590 -1.785 1.00 95.31 89 LYS A CA 1
ATOM 729 C C . LYS A 1 89 ? -1.745 -8.457 -2.422 1.00 95.31 89 LYS A C 1
ATOM 731 O O . LYS A 1 89 ? -1.317 -8.573 -3.570 1.00 95.31 89 LYS A O 1
ATOM 736 N N . VAL A 1 90 ? -1.457 -7.409 -1.651 1.00 95.44 90 VAL A N 1
ATOM 737 C CA . VAL A 1 90 ? -0.655 -6.266 -2.109 1.00 95.44 90 VAL A CA 1
ATOM 738 C C . VAL A 1 90 ? 0.777 -6.695 -2.418 1.00 95.44 90 VAL A C 1
ATOM 740 O O . VAL A 1 90 ? 1.303 -6.317 -3.461 1.00 95.44 90 VAL A O 1
ATOM 743 N N . ARG A 1 91 ? 1.396 -7.546 -1.585 1.00 94.75 91 ARG A N 1
ATOM 744 C CA . ARG A 1 91 ? 2.714 -8.131 -1.878 1.00 94.75 91 ARG A CA 1
ATOM 745 C C . ARG A 1 91 ? 2.713 -8.865 -3.220 1.00 94.75 91 ARG A C 1
ATOM 747 O O . ARG A 1 91 ? 3.586 -8.598 -4.038 1.00 94.75 91 ARG A O 1
ATOM 7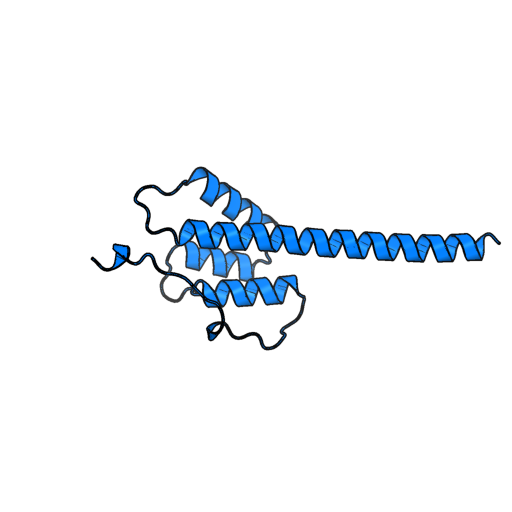54 N N . SER A 1 92 ? 1.759 -9.768 -3.447 1.00 94.88 92 SER A N 1
ATOM 755 C CA . SER A 1 92 ? 1.692 -10.551 -4.688 1.00 94.88 92 SER A CA 1
ATOM 756 C C . SER A 1 92 ? 1.494 -9.668 -5.917 1.00 94.88 92 SER A C 1
ATOM 758 O O . SER A 1 92 ? 2.138 -9.890 -6.940 1.00 94.88 92 SER A O 1
ATOM 760 N N . HIS A 1 93 ? 0.663 -8.629 -5.807 1.00 94.81 93 HIS A N 1
ATOM 761 C CA . HIS A 1 93 ? 0.507 -7.644 -6.872 1.00 94.81 93 HIS A CA 1
ATOM 762 C C . HIS A 1 93 ? 1.810 -6.886 -7.141 1.00 94.81 93 HIS A C 1
ATOM 764 O O . HIS A 1 93 ? 2.244 -6.807 -8.288 1.00 94.81 93 HIS A O 1
ATOM 770 N N . LEU A 1 94 ? 2.477 -6.391 -6.092 1.00 93.75 94 LEU A N 1
ATOM 771 C CA . LEU A 1 94 ? 3.719 -5.637 -6.248 1.00 93.75 94 LEU A CA 1
ATOM 772 C C . LEU A 1 94 ? 4.881 -6.486 -6.790 1.00 93.75 94 LEU A C 1
ATOM 774 O O . LEU A 1 94 ? 5.784 -5.968 -7.435 1.00 93.75 94 LEU A O 1
ATOM 778 N N . GLN A 1 95 ? 4.874 -7.790 -6.529 1.00 91.69 95 GLN A N 1
ATOM 779 C CA . GLN A 1 95 ? 5.882 -8.724 -7.032 1.00 91.69 95 GLN A CA 1
ATOM 780 C C . GLN A 1 95 ? 5.527 -9.317 -8.400 1.00 91.69 95 GLN A C 1
ATOM 782 O O . GLN A 1 95 ? 6.306 -10.102 -8.941 1.00 91.69 95 GLN A O 1
ATOM 787 N N . GLY A 1 96 ? 4.341 -9.007 -8.937 1.00 91.50 96 GLY A N 1
ATOM 788 C CA . GLY A 1 96 ? 3.836 -9.576 -10.188 1.00 91.50 96 GLY A CA 1
ATOM 789 C C . GLY A 1 96 ? 3.709 -11.104 -10.178 1.00 91.50 96 GLY A C 1
ATOM 790 O O . GLY A 1 96 ? 3.638 -11.720 -11.239 1.00 91.50 96 GLY A O 1
ATOM 791 N N . SER A 1 97 ? 3.734 -11.742 -9.004 1.00 90.56 97 SER A N 1
ATOM 792 C CA . SER A 1 97 ? 3.758 -13.198 -8.872 1.00 90.56 97 SER A CA 1
ATOM 793 C C . SER A 1 97 ? 3.223 -13.663 -7.518 1.00 90.56 97 SER A C 1
ATOM 795 O O . SER A 1 97 ? 3.258 -12.947 -6.515 1.00 90.56 97 SER A O 1
ATOM 797 N N . VAL A 1 98 ? 2.709 -14.893 -7.495 1.00 88.25 98 VAL A N 1
ATOM 798 C CA . VAL A 1 98 ? 2.303 -15.578 -6.266 1.00 88.25 98 VAL A CA 1
ATOM 799 C C . VAL A 1 98 ? 3.434 -16.526 -5.876 1.00 88.25 98 VAL A C 1
ATOM 801 O O . VAL A 1 98 ? 3.627 -17.561 -6.504 1.00 88.25 98 VAL A O 1
ATOM 804 N N . ASP A 1 99 ? 4.189 -16.160 -4.842 1.00 86.81 99 ASP A N 1
ATOM 805 C CA . ASP A 1 99 ? 5.405 -16.852 -4.381 1.00 86.81 99 ASP A CA 1
ATOM 806 C C . ASP A 1 99 ? 5.141 -17.916 -3.295 1.00 86.81 99 ASP A C 1
ATOM 808 O O . ASP A 1 99 ? 6.066 -18.433 -2.673 1.00 86.81 99 ASP A O 1
ATOM 812 N N . GLY A 1 100 ? 3.870 -18.238 -3.039 1.00 90.12 100 GLY A N 1
ATOM 813 C CA . GLY A 1 100 ? 3.468 -19.165 -1.980 1.00 90.12 100 GLY A CA 1
ATOM 814 C C . GLY A 1 100 ? 3.483 -18.560 -0.573 1.00 90.12 100 GLY A C 1
ATOM 815 O O . GLY A 1 100 ? 3.220 -19.279 0.389 1.00 90.12 100 GLY A O 1
ATOM 816 N N . PHE A 1 101 ? 3.734 -17.254 -0.418 1.00 92.88 101 PHE A N 1
ATOM 817 C CA . PHE A 1 101 ? 3.658 -16.601 0.885 1.00 92.88 101 PHE A CA 1
ATOM 818 C C . PHE A 1 101 ? 2.241 -16.698 1.478 1.00 92.88 101 PHE A C 1
ATOM 820 O O . PHE A 1 101 ? 1.236 -16.326 0.861 1.00 92.88 101 PHE A O 1
ATOM 827 N N . GLU A 1 102 ? 2.141 -17.217 2.700 1.00 94.38 102 GLU A N 1
ATOM 828 C CA . GLU A 1 102 ? 0.870 -17.397 3.399 1.00 94.38 102 GLU A CA 1
ATOM 829 C C . GLU A 1 102 ? 0.557 -16.213 4.318 1.00 94.38 102 GLU A C 1
ATOM 831 O O . GLU A 1 102 ? 1.412 -15.748 5.070 1.00 94.38 102 GLU A O 1
ATOM 836 N N . GLN A 1 103 ? -0.711 -15.788 4.351 1.00 93.94 103 GLN A N 1
ATOM 837 C CA . GLN A 1 103 ? -1.168 -14.710 5.240 1.00 93.94 103 GLN A CA 1
ATOM 838 C C . GLN A 1 103 ? -0.933 -15.033 6.727 1.00 93.94 103 GLN A C 1
ATOM 840 O O . GLN A 1 103 ? -0.676 -14.145 7.534 1.00 93.94 103 GLN A O 1
ATOM 845 N N . SER A 1 104 ? -0.940 -16.322 7.090 1.00 95.00 104 SER A N 1
ATOM 846 C CA . SER A 1 104 ? -0.651 -16.816 8.443 1.00 95.00 104 SER A CA 1
ATOM 847 C C . SER A 1 104 ? 0.741 -16.402 8.948 1.00 95.00 104 SER A C 1
ATOM 849 O O . SER A 1 104 ? 0.950 -16.306 10.158 1.00 95.00 104 SER A O 1
ATOM 851 N N . LYS A 1 105 ? 1.684 -16.127 8.035 1.00 95.50 105 LYS A N 1
ATOM 852 C CA . LYS A 1 105 ? 3.068 -15.729 8.331 1.00 95.50 105 LYS A CA 1
ATOM 853 C C . LYS A 1 105 ? 3.242 -14.225 8.542 1.00 95.50 105 LYS A C 1
ATOM 855 O O . LYS A 1 105 ? 4.284 -13.811 9.042 1.00 95.50 105 LYS A O 1
ATOM 860 N N . VAL A 1 106 ? 2.250 -13.405 8.188 1.00 94.75 106 VAL A N 1
ATOM 861 C CA . VAL A 1 106 ? 2.266 -11.962 8.475 1.00 94.75 106 VAL A CA 1
ATOM 862 C C . VAL A 1 106 ? 2.136 -11.768 9.979 1.00 94.75 106 VAL A C 1
ATOM 864 O O . VAL A 1 106 ? 1.224 -12.319 10.579 1.00 94.75 106 VAL A O 1
ATOM 867 N N . ILE A 1 107 ? 3.010 -10.988 10.611 1.00 93.50 107 ILE A N 1
ATOM 868 C CA . ILE A 1 107 ? 2.928 -10.704 12.050 1.00 93.50 107 ILE A CA 1
ATOM 869 C C . ILE A 1 107 ? 2.230 -9.359 12.245 1.00 93.50 107 ILE A C 1
ATOM 871 O O . ILE A 1 107 ? 2.669 -8.349 11.708 1.00 93.50 107 ILE A O 1
ATOM 875 N N . VAL A 1 108 ? 1.156 -9.354 13.036 1.00 90.50 108 VAL A N 1
ATOM 876 C CA . VAL A 1 108 ? 0.465 -8.137 13.476 1.00 90.50 108 VAL A CA 1
ATOM 877 C C . VAL A 1 108 ? 0.601 -8.052 14.987 1.00 90.50 108 VAL A C 1
ATOM 879 O O . VAL A 1 108 ? 0.088 -8.918 15.700 1.00 90.50 108 VAL A O 1
ATOM 882 N N . PHE A 1 109 ? 1.316 -7.037 15.463 1.00 87.19 109 PHE A N 1
ATOM 883 C CA . PHE A 1 109 ? 1.443 -6.762 16.889 1.00 87.19 109 PHE A CA 1
ATOM 884 C C . PHE A 1 109 ? 0.152 -6.122 17.399 1.00 87.19 109 PHE A C 1
ATOM 886 O O . PHE A 1 109 ? -0.425 -5.264 16.738 1.00 87.19 109 PHE A O 1
ATOM 893 N N . GLN A 1 110 ? -0.306 -6.555 18.568 1.00 80.06 110 GLN A N 1
ATOM 894 C CA . GLN A 1 110 ? -1.423 -5.931 19.273 1.00 80.06 110 GLN A CA 1
ATOM 895 C C . GLN A 1 110 ? -0.863 -5.132 20.446 1.00 80.06 110 GLN A C 1
ATOM 897 O O . GLN A 1 110 ? 0.069 -5.603 21.102 1.00 80.06 110 GLN A O 1
ATOM 902 N N . ASP A 1 111 ? -1.434 -3.957 20.721 1.00 74.06 111 ASP A N 1
ATOM 903 C CA . ASP A 1 111 ? -1.097 -3.208 21.933 1.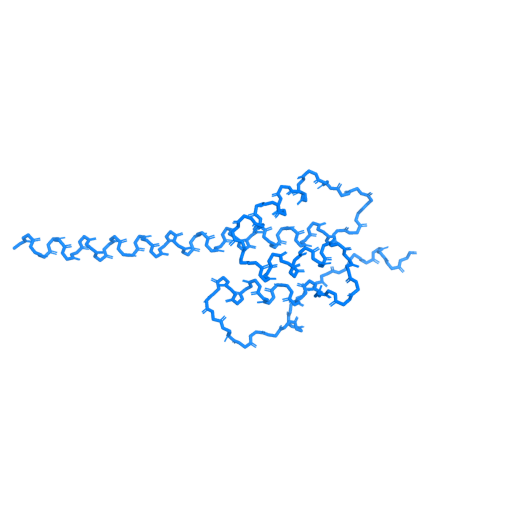00 74.06 111 ASP A CA 1
ATOM 904 C C . ASP A 1 111 ? -1.468 -4.061 23.163 1.00 74.06 111 ASP A C 1
ATOM 906 O O . ASP A 1 111 ? -2.640 -4.424 23.320 1.00 74.06 111 ASP A O 1
ATOM 910 N N . PRO A 1 112 ? -0.508 -4.392 24.050 1.00 69.81 112 PRO A N 1
ATOM 911 C CA . PRO A 1 112 ? -0.791 -5.123 25.281 1.00 69.81 112 PRO A CA 1
ATOM 912 C C . PRO A 1 112 ? -1.863 -4.452 26.152 1.00 69.81 112 PRO A C 1
ATOM 914 O O . PRO A 1 112 ? -2.566 -5.142 26.887 1.00 69.81 112 PRO A O 1
ATOM 917 N N . LYS A 1 113 ? -1.999 -3.122 26.066 1.00 67.38 113 LYS A N 1
ATOM 918 C CA . LYS A 1 113 ? -2.950 -2.321 26.847 1.00 67.38 113 LYS A CA 1
ATOM 919 C C . LYS A 1 113 ? -4.370 -2.331 26.284 1.00 67.38 113 LYS A C 1
ATOM 921 O O . LYS A 1 113 ? -5.291 -1.970 27.001 1.00 67.38 113 LYS A O 1
ATOM 926 N N . ALA A 1 114 ? -4.574 -2.776 25.044 1.00 60.00 114 ALA A N 1
ATOM 927 C CA . ALA A 1 114 ? -5.905 -2.860 24.436 1.00 60.00 114 ALA A CA 1
ATOM 928 C C . ALA A 1 114 ? -6.749 -4.047 24.959 1.00 60.00 114 ALA A C 1
ATOM 930 O O . ALA A 1 114 ? -7.888 -4.222 24.534 1.00 60.00 114 ALA A O 1
ATOM 931 N N . ARG A 1 115 ? -6.197 -4.890 25.849 1.00 51.00 115 ARG A N 1
ATOM 932 C CA . ARG A 1 115 ? -6.878 -6.055 26.454 1.00 51.00 115 ARG A CA 1
ATOM 933 C C . ARG A 1 115 ? -7.376 -5.831 27.891 1.00 51.00 115 ARG A C 1
ATOM 935 O O . ARG A 1 115 ? -7.904 -6.772 28.480 1.00 51.00 115 ARG A O 1
ATOM 942 N N . THR A 1 116 ? -7.197 -4.636 28.447 1.00 40.12 116 THR A N 1
ATOM 943 C CA . THR A 1 116 ? -7.695 -4.218 29.774 1.00 40.12 116 THR A CA 1
ATOM 944 C C . THR A 1 116 ? -8.702 -3.101 29.626 1.00 40.12 116 THR A C 1
ATOM 946 O O . THR A 1 116 ? -9.740 -3.167 30.315 1.00 40.12 116 THR A O 1
#

Secondary structure (DSSP, 8-state):
-HHHHHHHHHHHHHHHHHHHHHHHHHHHHHHHHHHHHHHT--SS---HHHHHHHHHHHHHHS-HHHHHHHHHHHTT-TTPPPHHHHHHHHHHHHTTS-----GGG------GGGG-

Sequence (116 aa):
MERLKASIKHEYDLKLAEVEHQREMRLKGEVVAELLAQWLRAEKELDYYQLNKLAFQAFVWLPEDLAKDLSESLAHKLGSDDVRALVKKVRSHLQGSVDGFEQSKVIVFQDPKART